Protein AF-A0A953ICN9-F1 (afdb_monomer)

Secondary structure (DSSP, 8-state):
-------HHHHHHHHHHHHH-HHHHHH-SS--EEEE-SSPPPTTS-HHHHHHHHHHH-EEEEE-HHHHHHTT-S-GGGGTT-BHHHH-

Solvent-accessible surface area (backbone atoms onl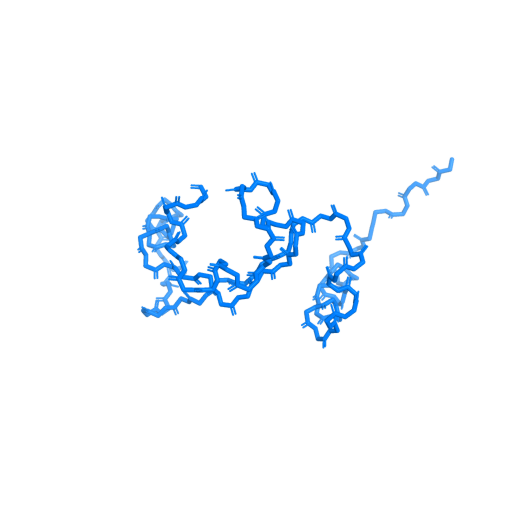y — not comparable to full-atom values): 5093 Å² total; per-residue (Å²): 131,85,80,82,73,72,51,71,72,55,47,55,52,47,52,52,50,34,74,72,29,69,69,53,42,64,69,40,92,57,63,44,73,42,71,42,57,73,73,74,77,65,85,86,51,59,67,69,59,39,50,55,45,42,31,70,56,16,22,28,69,40,41,22,43,52,35,17,51,78,73,75,40,87,39,11,74,76,46,47,68,40,47,33,54,81,74,106

Sequence (88 aa):
MPTDVATPPMLEALERELWLHRELVAAYGAGLYRLDLAPPIPTDLPIEAQIGRLLRDGRFGAANDAMAAMYGYARGEEMVGCGAGEVL

Nearest PDB structures (foldseek):
  8ozo-assembly1_A  TM=4.165E-01  e=7.408E+00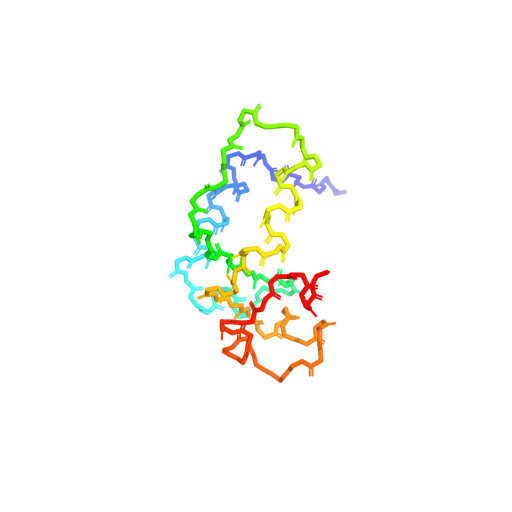  Populus tremula

pLDDT: mean 84.53, std 14.95, range [35.12, 98.19]

Foldseek 3Di:
DDDPPDDPVRVVVLLVVCVVDPVSLQPDLAKDWDKDQVPDQDPPDDPVVSVVSCQARIATCWIACNNLVVQVHRGRVVRGGPGNVVGD

Radius of gyration: 14.88 Å; Cα contacts (8 Å, |Δi|>4): 115; chains: 1; bounding box: 29×40×35 Å

Mean predicted aligned error: 8.02 Å

Structure (mmCIF, N/CA/C/O backbone):
data_AF-A0A953ICN9-F1
#
_entry.id   AF-A0A953ICN9-F1
#
loop_
_atom_site.group_PDB
_atom_site.id
_atom_site.type_symbol
_atom_site.label_atom_id
_atom_site.label_alt_id
_atom_site.label_comp_id
_atom_site.label_asym_id
_atom_site.label_entity_id
_atom_site.label_seq_id
_atom_site.pdbx_PDB_ins_code
_atom_site.Cartn_x
_atom_site.Cartn_y
_atom_site.Cartn_z
_atom_site.occupancy
_atom_site.B_iso_or_equiv
_atom_site.auth_seq_id
_atom_site.auth_comp_id
_atom_site.auth_asym_id
_atom_site.auth_atom_id
_atom_site.pdbx_PDB_model_num
ATOM 1 N N . MET A 1 1 ? 10.379 30.507 -14.014 1.00 35.12 1 MET A N 1
ATOM 2 C CA . MET A 1 1 ? 9.406 29.585 -14.633 1.00 35.12 1 MET A CA 1
ATOM 3 C C . MET A 1 1 ? 8.489 29.124 -13.514 1.00 35.12 1 MET A C 1
ATOM 5 O O . MET A 1 1 ? 9.028 28.556 -12.572 1.00 35.12 1 MET A O 1
ATOM 9 N N . PRO A 1 2 ? 7.192 29.467 -13.502 1.00 46.03 2 PRO A N 1
ATOM 10 C CA . PRO A 1 2 ? 6.302 28.993 -12.453 1.00 46.03 2 PRO A CA 1
ATOM 11 C C . PRO A 1 2 ? 6.016 27.514 -12.717 1.00 46.03 2 PRO A C 1
ATOM 13 O O . PRO A 1 2 ? 5.513 27.156 -13.779 1.00 46.03 2 PRO A O 1
ATOM 16 N N . THR A 1 3 ? 6.420 26.660 -11.784 1.00 44.59 3 THR A N 1
ATOM 17 C CA . THR A 1 3 ? 6.063 25.245 -11.767 1.00 44.59 3 THR A CA 1
ATOM 18 C C . THR A 1 3 ? 4.565 25.177 -11.507 1.00 44.59 3 THR A C 1
ATOM 20 O O . THR A 1 3 ? 4.115 25.543 -10.423 1.00 44.59 3 THR A O 1
ATOM 23 N N . ASP A 1 4 ? 3.801 24.808 -12.528 1.00 52.16 4 ASP A N 1
ATOM 24 C CA . ASP A 1 4 ? 2.363 24.584 -12.435 1.00 52.16 4 ASP A CA 1
ATOM 25 C C . ASP A 1 4 ? 2.128 23.416 -11.468 1.00 52.16 4 ASP A C 1
ATOM 27 O O . ASP A 1 4 ? 2.337 22.249 -11.805 1.00 52.16 4 ASP A O 1
ATOM 31 N N . VAL A 1 5 ? 1.826 23.734 -10.208 1.00 54.31 5 VAL A N 1
ATOM 32 C CA . VAL A 1 5 ? 1.407 22.734 -9.229 1.00 54.31 5 VAL A CA 1
ATOM 33 C C . VAL A 1 5 ? -0.014 22.366 -9.618 1.00 54.31 5 VAL A C 1
ATOM 35 O O . VAL A 1 5 ? -0.933 23.162 -9.425 1.00 54.31 5 VAL A O 1
ATOM 38 N N . ALA A 1 6 ? -0.166 21.181 -10.211 1.00 55.72 6 ALA A N 1
ATOM 39 C CA . ALA A 1 6 ? -1.448 20.652 -10.645 1.00 55.72 6 ALA A CA 1
ATOM 40 C C . ALA A 1 6 ? -2.506 20.839 -9.547 1.00 55.72 6 ALA A C 1
ATOM 42 O O . ALA A 1 6 ? -2.291 20.516 -8.376 1.00 55.72 6 ALA A O 1
ATOM 43 N N . THR A 1 7 ? -3.652 21.399 -9.929 1.00 66.12 7 THR A N 1
ATOM 44 C CA . THR A 1 7 ? -4.780 21.586 -9.016 1.00 66.12 7 THR A CA 1
ATOM 45 C C . THR A 1 7 ? -5.308 20.222 -8.548 1.00 66.12 7 THR A C 1
ATOM 47 O O . THR A 1 7 ? -5.194 19.247 -9.294 1.00 66.12 7 THR A O 1
ATOM 50 N N . PRO A 1 8 ? -5.921 20.114 -7.352 1.00 65.12 8 PRO A N 1
ATOM 51 C CA . PRO A 1 8 ? -6.408 18.831 -6.832 1.00 65.12 8 PRO A CA 1
ATOM 52 C C . PRO A 1 8 ? -7.274 18.019 -7.823 1.00 65.12 8 PRO A C 1
ATOM 54 O O . PRO A 1 8 ? -7.011 16.831 -7.978 1.00 65.12 8 PRO A O 1
ATOM 57 N N . PRO A 1 9 ? -8.199 18.627 -8.601 1.00 73.25 9 PRO A N 1
ATOM 58 C CA . PRO A 1 9 ? -8.974 17.893 -9.608 1.00 73.25 9 PRO A CA 1
ATOM 59 C C . PRO A 1 9 ? -8.134 17.356 -10.778 1.00 73.25 9 PRO A C 1
ATOM 61 O O . PRO A 1 9 ? -8.470 16.334 -11.371 1.00 73.25 9 PRO A O 1
ATOM 64 N N . MET A 1 10 ? -7.046 18.048 -11.136 1.00 67.75 10 MET A N 1
ATOM 65 C CA . MET A 1 10 ? -6.106 17.604 -12.170 1.00 67.75 10 MET A CA 1
ATOM 66 C C . MET A 1 10 ? -5.272 16.420 -11.673 1.00 67.75 10 MET A C 1
ATOM 68 O O . MET A 1 10 ? -4.997 15.504 -12.443 1.00 67.75 10 MET A O 1
ATOM 72 N N . LEU A 1 11 ? -4.906 16.427 -10.387 1.00 64.50 11 LEU A N 1
ATOM 73 C CA . LEU A 1 11 ? -4.202 15.321 -9.743 1.00 64.50 11 LEU A CA 1
ATOM 74 C C . LEU A 1 11 ? -5.070 14.059 -9.735 1.00 64.50 11 LEU A C 1
ATOM 76 O O . LEU A 1 11 ? -4.630 13.020 -10.210 1.00 64.50 11 LEU A O 1
ATOM 80 N N . GLU A 1 12 ? -6.328 14.177 -9.306 1.00 72.50 12 GLU A N 1
ATOM 81 C CA . GLU A 1 12 ? -7.284 13.062 -9.293 1.00 72.50 12 GLU A CA 1
ATOM 82 C C . GLU A 1 12 ? -7.545 12.511 -10.704 1.00 72.50 12 GLU A C 1
ATOM 84 O O . GLU A 1 12 ? -7.612 11.297 -10.909 1.00 72.50 12 GLU A O 1
ATOM 89 N N . ALA A 1 13 ? -7.672 13.391 -11.704 1.00 73.38 13 ALA A N 1
ATOM 90 C CA . ALA A 1 13 ? -7.847 12.982 -13.097 1.00 73.38 13 ALA A CA 1
ATOM 91 C C . ALA A 1 13 ? -6.611 12.244 -13.635 1.00 73.38 13 ALA A C 1
ATOM 93 O O . ALA A 1 13 ? -6.753 11.228 -14.318 1.00 73.38 13 ALA A O 1
ATOM 94 N N . LEU A 1 14 ? -5.413 12.725 -13.294 1.00 68.81 14 LEU A N 1
ATOM 95 C CA . LEU A 1 14 ? -4.147 12.104 -13.665 1.00 68.81 14 LEU A CA 1
ATOM 96 C C . LEU A 1 14 ? -3.963 10.749 -12.979 1.00 68.81 14 LEU A C 1
ATOM 98 O O . LEU A 1 14 ? -3.598 9.787 -13.641 1.00 68.81 14 LEU A O 1
ATOM 102 N N . GLU A 1 15 ? -4.250 10.649 -11.684 1.00 72.00 15 GLU A N 1
ATOM 103 C CA . GLU A 1 15 ? -4.206 9.394 -10.929 1.00 72.00 15 GLU A CA 1
ATOM 104 C C . GLU A 1 15 ? -5.169 8.361 -11.510 1.00 72.00 15 GLU A C 1
ATOM 106 O O . GLU A 1 15 ? -4.813 7.191 -11.671 1.00 72.00 15 GLU A O 1
ATOM 111 N N . ARG A 1 16 ? -6.377 8.799 -11.881 1.00 71.56 16 ARG A N 1
ATOM 112 C CA . ARG A 1 16 ? -7.376 7.929 -12.497 1.00 71.56 16 ARG A CA 1
ATOM 113 C C . ARG A 1 16 ? -6.915 7.419 -13.856 1.00 71.56 16 ARG A C 1
ATOM 115 O O . ARG A 1 16 ? -7.047 6.228 -14.122 1.00 71.56 16 ARG A O 1
ATOM 122 N N . GLU A 1 17 ? -6.364 8.293 -14.690 1.00 76.12 17 GLU A N 1
ATOM 123 C CA . GLU A 1 17 ? -5.868 7.913 -16.013 1.00 76.12 17 GLU A CA 1
ATOM 124 C C . GLU A 1 17 ? -4.625 7.024 -15.922 1.00 76.12 17 GLU A C 1
ATOM 126 O O . GLU A 1 17 ? -4.549 6.001 -16.603 1.00 76.12 17 GLU A O 1
ATOM 131 N N . LEU A 1 18 ? -3.692 7.357 -15.020 1.00 73.12 18 LEU A N 1
ATOM 132 C CA . LEU A 1 18 ? -2.549 6.513 -14.682 1.00 73.12 18 LEU A CA 1
ATOM 133 C C . LEU A 1 18 ? -3.051 5.120 -14.314 1.00 73.12 18 LEU A C 1
ATOM 135 O O . LEU A 1 18 ? -2.655 4.154 -14.950 1.00 73.12 18 LEU A O 1
ATOM 139 N N . TRP A 1 19 ? -3.990 5.000 -13.376 1.00 68.56 19 TRP A N 1
ATOM 140 C CA . TRP A 1 19 ? -4.496 3.701 -12.935 1.00 68.56 19 TRP A CA 1
ATOM 141 C C . TRP A 1 19 ? -5.174 2.879 -14.045 1.00 68.56 19 TRP A C 1
ATOM 143 O O . TRP A 1 19 ? -5.114 1.647 -14.037 1.00 68.56 19 TRP A O 1
ATOM 153 N N . LEU A 1 20 ? -5.804 3.545 -15.015 1.00 76.06 20 LEU A N 1
ATOM 154 C CA . LEU A 1 20 ? -6.455 2.895 -16.155 1.00 76.06 20 LEU A CA 1
ATOM 155 C C . LEU A 1 20 ? -5.459 2.437 -17.234 1.00 76.06 20 LEU A C 1
ATOM 157 O O . LEU A 1 20 ? -5.758 1.499 -17.979 1.00 76.06 20 LEU A O 1
ATOM 161 N N . HIS A 1 21 ? -4.270 3.040 -17.305 1.00 73.00 21 HIS A N 1
ATOM 162 C CA . HIS A 1 21 ? -3.309 2.812 -18.382 1.00 73.00 21 HIS A CA 1
ATOM 163 C C . HIS A 1 21 ? -1.993 2.189 -17.8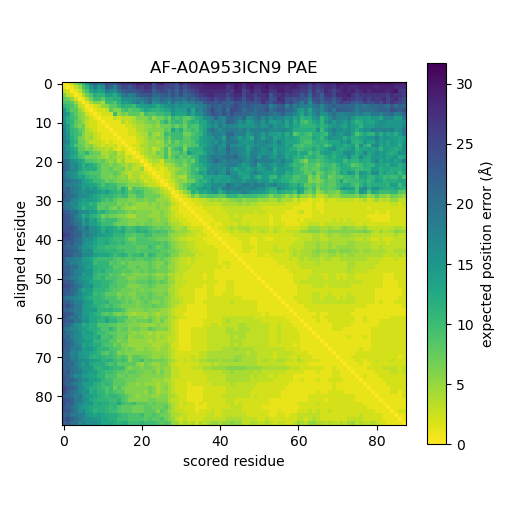95 1.00 73.00 21 HIS A C 1
ATOM 165 O O . HIS A 1 21 ? -1.068 2.878 -17.472 1.00 73.00 21 HIS A O 1
ATOM 171 N N . ARG A 1 22 ? -1.849 0.866 -18.073 1.00 66.06 22 ARG A N 1
ATOM 172 C CA . ARG A 1 22 ? -0.646 0.093 -17.682 1.00 66.06 22 ARG A CA 1
ATOM 173 C C . ARG A 1 22 ? 0.678 0.670 -18.200 1.00 66.06 22 ARG A C 1
ATOM 175 O O . ARG A 1 22 ? 1.670 0.632 -17.482 1.00 66.06 22 ARG A O 1
ATOM 182 N N . GLU A 1 23 ? 0.709 1.190 -19.425 1.00 70.00 23 GLU A N 1
ATOM 183 C CA . GLU A 1 23 ? 1.923 1.787 -20.008 1.00 70.00 23 GLU A CA 1
ATOM 184 C C . GLU A 1 23 ? 2.315 3.096 -19.308 1.00 70.00 23 GLU A C 1
ATOM 186 O O . GLU A 1 23 ? 3.491 3.338 -19.046 1.00 70.00 23 GLU A O 1
ATOM 191 N N . LEU A 1 24 ? 1.322 3.906 -18.939 1.00 65.94 24 LEU A N 1
ATOM 192 C CA . LEU A 1 24 ? 1.505 5.152 -18.197 1.00 65.94 24 LEU A CA 1
ATOM 193 C C . LEU A 1 24 ? 1.959 4.880 -16.755 1.00 65.94 24 LEU A C 1
ATOM 195 O O . LEU A 1 24 ? 2.876 5.541 -16.275 1.00 65.94 24 LEU A O 1
ATOM 199 N N . VAL A 1 25 ? 1.406 3.849 -16.104 1.00 70.44 25 VAL A N 1
ATOM 200 C CA . VAL A 1 25 ? 1.879 3.359 -14.793 1.00 70.44 25 VAL A CA 1
ATOM 201 C C . VAL A 1 25 ? 3.353 2.944 -14.833 1.00 70.44 25 VAL A C 1
ATOM 203 O O . VAL A 1 25 ? 4.095 3.220 -13.889 1.00 70.44 25 VAL A O 1
ATOM 206 N N . ALA A 1 26 ? 3.774 2.272 -15.908 1.00 67.19 26 ALA A N 1
ATOM 207 C CA . ALA A 1 26 ? 5.149 1.804 -16.075 1.00 67.19 26 ALA A CA 1
ATOM 208 C C . ALA A 1 26 ? 6.131 2.943 -16.400 1.00 67.19 26 ALA A C 1
ATOM 210 O O . ALA A 1 26 ? 7.283 2.899 -15.977 1.00 67.19 26 ALA A O 1
ATOM 211 N N . ALA A 1 27 ? 5.685 3.966 -17.134 1.00 65.69 27 ALA A N 1
ATOM 212 C CA . ALA A 1 27 ? 6.501 5.127 -17.489 1.00 65.69 27 ALA A CA 1
ATOM 213 C C . ALA A 1 27 ? 6.637 6.155 -16.349 1.00 65.69 27 ALA A C 1
ATOM 215 O O . ALA A 1 27 ? 7.527 7.009 -16.393 1.00 65.69 27 ALA A O 1
ATOM 216 N N . TYR A 1 28 ? 5.765 6.103 -15.338 1.00 67.94 28 TYR A N 1
ATOM 217 C CA . TYR A 1 28 ? 5.802 7.027 -14.210 1.00 67.94 28 TYR A CA 1
ATOM 218 C C . TYR A 1 28 ? 6.947 6.675 -13.250 1.00 67.94 28 TYR A C 1
ATOM 220 O O . TYR A 1 28 ? 6.994 5.588 -12.683 1.00 67.94 28 TYR A O 1
ATOM 228 N N . GLY A 1 29 ? 7.880 7.613 -13.053 1.00 67.94 29 GLY A N 1
ATOM 229 C CA . GLY A 1 29 ? 9.102 7.396 -12.265 1.00 67.94 29 GLY A CA 1
ATOM 230 C C . GLY A 1 29 ? 8.909 7.298 -10.746 1.00 67.94 29 GLY A C 1
ATOM 231 O O . GLY A 1 29 ? 9.890 7.105 -10.034 1.00 67.94 29 GLY A O 1
ATOM 232 N N . ALA A 1 30 ? 7.681 7.443 -10.239 1.00 80.25 30 ALA A N 1
ATOM 233 C CA . ALA A 1 30 ? 7.363 7.215 -8.832 1.00 80.25 30 ALA A CA 1
ATOM 234 C C . ALA A 1 30 ? 6.698 5.84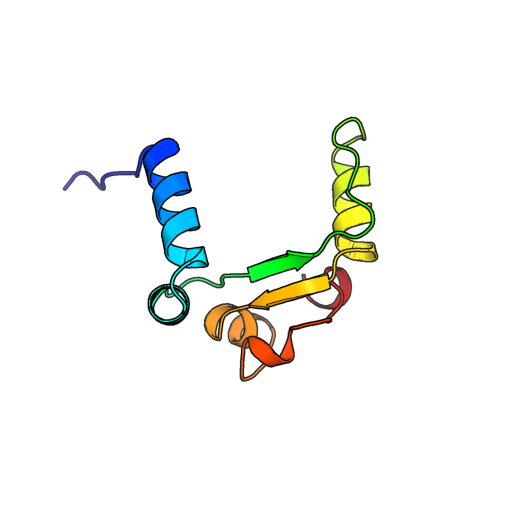4 -8.634 1.00 80.25 30 ALA A C 1
ATOM 236 O O . ALA A 1 30 ? 6.000 5.340 -9.519 1.00 80.25 30 ALA A O 1
ATOM 237 N N . GLY A 1 31 ? 6.890 5.255 -7.452 1.00 85.75 31 GLY A N 1
ATOM 238 C CA . GLY A 1 31 ? 6.207 4.023 -7.069 1.00 85.75 31 GLY A CA 1
ATOM 239 C C . GLY A 1 31 ? 4.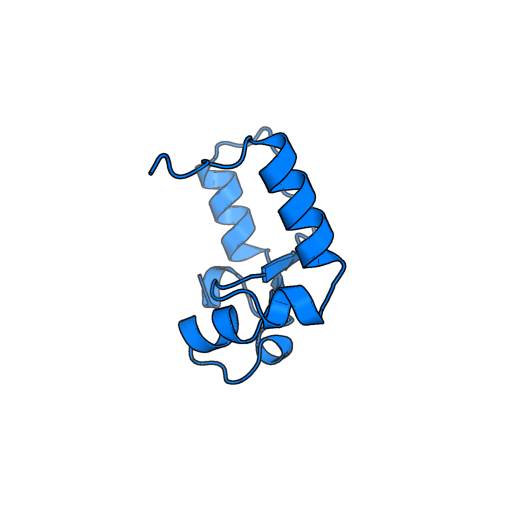690 4.216 -7.048 1.00 85.75 31 GLY A C 1
ATOM 240 O O . GLY A 1 31 ? 4.181 5.086 -6.344 1.00 85.75 31 GLY A O 1
ATOM 241 N N . LEU A 1 32 ? 3.974 3.403 -7.824 1.00 86.31 32 LEU A N 1
ATOM 242 C CA . LEU A 1 32 ? 2.513 3.367 -7.872 1.00 86.31 32 LEU A CA 1
ATOM 243 C C . LEU A 1 32 ? 2.025 2.007 -7.390 1.00 86.31 32 LEU A C 1
ATOM 245 O O . LEU A 1 32 ? 2.548 0.969 -7.800 1.00 86.31 32 LEU A O 1
ATOM 249 N N . TYR A 1 33 ? 0.994 2.014 -6.549 1.00 89.06 33 TYR A N 1
ATOM 250 C CA . TYR A 1 33 ? 0.366 0.799 -6.051 1.00 89.06 33 TYR A CA 1
ATOM 251 C C . TYR A 1 33 ? -1.107 1.016 -5.711 1.00 89.06 33 TYR A C 1
ATOM 253 O O . TYR A 1 33 ? -1.559 2.136 -5.479 1.00 89.06 33 TYR A O 1
ATOM 261 N N . ARG A 1 34 ? -1.846 -0.092 -5.638 1.00 90.69 34 ARG A N 1
ATOM 262 C CA . ARG A 1 34 ? -3.193 -0.165 -5.067 1.00 90.69 34 ARG A CA 1
ATOM 263 C C . ARG A 1 34 ? -3.199 -1.207 -3.969 1.00 90.69 34 ARG A C 1
ATOM 265 O O . ARG A 1 34 ? -2.740 -2.328 -4.187 1.00 90.69 34 ARG A O 1
ATOM 272 N N . LEU A 1 35 ? -3.771 -0.853 -2.825 1.00 94.56 35 LEU A N 1
ATOM 273 C CA . LEU A 1 35 ? -4.080 -1.805 -1.767 1.00 94.56 35 LEU A CA 1
ATOM 274 C C . LEU A 1 35 ? -5.534 -2.256 -1.880 1.00 94.56 35 LEU A C 1
ATOM 276 O O . LEU A 1 35 ? -6.447 -1.441 -2.006 1.00 94.56 35 LEU A O 1
ATOM 280 N N . ASP A 1 36 ? -5.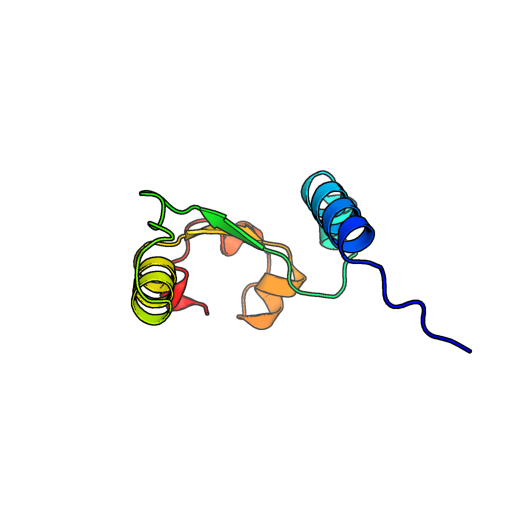731 -3.563 -1.808 1.00 95.38 36 ASP A N 1
ATOM 281 C CA . ASP A 1 36 ? -7.015 -4.194 -1.569 1.00 95.38 36 ASP A CA 1
ATOM 282 C C . ASP A 1 36 ? -7.277 -4.238 -0.061 1.00 95.38 36 ASP A C 1
ATOM 284 O O . ASP A 1 36 ? -6.472 -4.758 0.718 1.00 95.38 36 ASP A O 1
ATOM 288 N N . LEU A 1 37 ? -8.409 -3.659 0.347 1.00 95.50 37 LEU A N 1
ATOM 289 C CA . LEU A 1 37 ? -8.856 -3.576 1.737 1.00 95.50 37 LEU A CA 1
ATOM 290 C C . LEU A 1 37 ? -10.135 -4.399 1.902 1.00 95.50 37 LEU A C 1
ATOM 292 O O . LEU A 1 37 ? -11.222 -3.974 1.505 1.00 95.50 37 LEU A O 1
ATOM 296 N N . ALA A 1 38 ? -10.000 -5.589 2.481 1.00 91.12 38 ALA A N 1
ATOM 297 C CA . ALA A 1 38 ? -11.111 -6.494 2.742 1.00 91.12 38 ALA A CA 1
ATOM 298 C C . ALA A 1 38 ? -10.992 -7.057 4.173 1.00 91.12 38 ALA A C 1
ATOM 300 O O . ALA A 1 38 ? -10.128 -7.898 4.416 1.00 91.12 38 ALA A O 1
ATOM 301 N N . PRO A 1 39 ? -11.846 -6.629 5.125 1.00 91.69 39 PRO A N 1
ATOM 302 C CA . PRO A 1 39 ? -12.983 -5.715 4.960 1.00 91.69 39 PRO A CA 1
ATOM 303 C C . PRO A 1 39 ? -12.565 -4.241 4.757 1.00 91.69 39 PRO A C 1
ATOM 305 O O . PRO A 1 39 ? -11.437 -3.875 5.091 1.00 91.69 39 PRO A O 1
ATOM 308 N N . PRO A 1 40 ? -13.474 -3.376 4.260 1.00 94.38 40 PRO A N 1
ATOM 309 C CA . PRO A 1 40 ? -13.238 -1.936 4.200 1.00 94.38 40 PRO A CA 1
ATOM 310 C C . PRO A 1 40 ? -12.875 -1.359 5.572 1.00 94.38 40 PRO A C 1
ATOM 312 O O . PRO A 1 40 ? -13.420 -1.778 6.597 1.00 94.38 40 PRO A O 1
ATOM 315 N N . ILE A 1 41 ? -11.983 -0.367 5.591 1.00 96.00 41 ILE A N 1
ATOM 316 C CA . ILE A 1 41 ? -11.606 0.341 6.817 1.00 96.00 41 ILE A CA 1
ATOM 317 C C . ILE A 1 41 ? -12.677 1.398 7.120 1.00 96.00 41 ILE A C 1
ATOM 319 O O . ILE A 1 41 ? -12.910 2.266 6.279 1.00 96.00 41 ILE A O 1
ATOM 323 N N . PRO A 1 42 ? -13.328 1.361 8.297 1.00 95.75 42 PRO A N 1
ATOM 324 C CA . PRO A 1 42 ? -14.274 2.403 8.680 1.00 95.75 42 PRO A CA 1
ATOM 325 C C . PRO A 1 42 ? -13.571 3.758 8.830 1.00 95.75 42 PRO A C 1
ATOM 327 O O . PRO A 1 42 ? -12.542 3.860 9.502 1.00 95.75 42 PRO A O 1
ATOM 330 N N . THR A 1 43 ? -14.130 4.795 8.207 1.00 95.44 43 THR A N 1
ATOM 331 C CA . THR A 1 43 ? -13.541 6.146 8.154 1.00 95.44 43 THR A CA 1
ATOM 332 C C . THR A 1 43 ? -13.860 7.003 9.381 1.00 95.44 43 THR A C 1
ATOM 334 O O . THR A 1 43 ? -13.356 8.116 9.498 1.00 95.44 43 THR A O 1
ATOM 337 N N . ASP A 1 44 ? -14.710 6.509 10.280 1.00 97.25 44 ASP A N 1
ATOM 338 C CA . ASP A 1 44 ? -15.097 7.136 11.550 1.00 97.25 44 ASP A CA 1
ATOM 339 C C . ASP A 1 44 ? -14.165 6.764 12.718 1.00 97.25 44 ASP A C 1
ATOM 341 O O . ASP A 1 44 ? -14.263 7.330 13.808 1.00 97.25 44 ASP A O 1
ATOM 345 N N . LEU A 1 45 ? -13.235 5.831 12.501 1.00 97.00 45 LEU A N 1
ATOM 346 C CA . LEU A 1 45 ? -12.213 5.463 13.476 1.00 97.00 45 LEU A CA 1
ATOM 347 C C . LEU A 1 45 ? -11.136 6.553 13.611 1.00 97.00 45 LEU A C 1
ATOM 349 O O . LEU A 1 45 ? -10.866 7.270 12.646 1.00 97.00 45 LEU A O 1
ATOM 353 N N . PRO A 1 46 ? -10.427 6.622 14.755 1.00 98.19 46 PRO A N 1
ATOM 354 C CA . PRO A 1 46 ? -9.197 7.406 14.861 1.00 98.19 46 PRO A CA 1
ATOM 355 C C . PRO A 1 46 ? -8.197 7.038 13.757 1.00 98.19 46 PRO A C 1
ATOM 357 O O . PRO A 1 46 ? -8.084 5.863 13.395 1.00 98.19 46 PRO A O 1
ATOM 360 N N . ILE A 1 47 ? -7.452 8.022 13.246 1.00 97.12 47 ILE A N 1
ATOM 361 C CA . ILE A 1 47 ? -6.514 7.852 12.120 1.00 97.12 47 ILE A CA 1
ATOM 362 C C . ILE A 1 47 ? -5.514 6.727 12.403 1.00 97.12 47 ILE A C 1
ATOM 364 O O . ILE A 1 47 ? -5.270 5.875 11.552 1.00 97.12 47 ILE A O 1
ATOM 368 N N . GLU A 1 48 ? -4.998 6.652 13.624 1.00 97.88 48 GLU A N 1
ATOM 369 C CA . GLU A 1 48 ? -4.045 5.631 14.056 1.00 97.88 48 GLU A CA 1
ATOM 370 C C . GLU A 1 48 ? -4.653 4.224 13.978 1.00 97.88 48 GLU A C 1
ATOM 372 O O . GLU A 1 48 ? -3.989 3.265 13.579 1.00 97.88 48 GLU A O 1
ATOM 377 N N . ALA A 1 49 ? -5.942 4.091 14.302 1.00 97.69 49 ALA A N 1
ATOM 378 C CA . ALA A 1 49 ? -6.662 2.830 14.179 1.00 97.69 49 ALA A CA 1
ATOM 379 C C . ALA A 1 49 ? -6.936 2.466 12.710 1.00 97.69 49 ALA A C 1
ATOM 381 O O . ALA A 1 49 ? -6.918 1.280 12.370 1.00 97.69 49 ALA A O 1
ATOM 382 N N . GLN A 1 50 ? -7.155 3.457 11.839 1.00 97.94 50 GLN A N 1
ATOM 383 C CA . GLN A 1 50 ? -7.270 3.241 10.394 1.00 97.94 50 GLN A CA 1
ATOM 384 C C . GLN A 1 50 ? -5.937 2.765 9.801 1.00 97.94 50 GLN A C 1
ATOM 386 O O . GLN A 1 50 ? -5.913 1.740 9.122 1.00 97.94 50 GLN A O 1
ATOM 391 N N . ILE A 1 51 ? -4.822 3.426 10.132 1.00 97.00 51 ILE A N 1
ATOM 392 C CA . ILE A 1 51 ? -3.469 3.028 9.706 1.00 97.00 51 ILE A CA 1
ATOM 393 C C . ILE A 1 51 ? -3.149 1.614 10.198 1.00 97.00 51 ILE A C 1
ATOM 395 O O . ILE A 1 51 ? -2.712 0.767 9.421 1.00 97.00 51 ILE A O 1
ATOM 399 N N . GLY A 1 52 ? -3.434 1.316 11.469 1.00 97.19 52 GLY A N 1
ATOM 400 C CA . GLY A 1 52 ? -3.221 -0.019 12.026 1.00 97.19 52 GLY A CA 1
ATOM 401 C C . GLY A 1 52 ? -4.043 -1.109 11.325 1.00 97.19 52 GLY A C 1
ATOM 402 O O . GLY A 1 52 ? -3.576 -2.241 11.201 1.00 97.19 52 GLY A O 1
ATOM 403 N N . ARG A 1 53 ? -5.256 -0.791 10.848 1.00 97.19 53 ARG A N 1
ATOM 404 C CA . ARG A 1 53 ? -6.055 -1.699 10.003 1.00 97.19 53 ARG A CA 1
ATOM 405 C C . ARG A 1 53 ? -5.456 -1.849 8.609 1.00 97.19 53 ARG A C 1
ATOM 407 O O . ARG A 1 53 ? -5.333 -2.974 8.143 1.00 97.19 53 ARG A O 1
ATOM 414 N N . LEU A 1 54 ? -5.027 -0.756 7.984 1.00 97.25 54 LEU A N 1
ATOM 415 C CA . LEU A 1 54 ? -4.399 -0.778 6.663 1.00 97.25 54 LEU A CA 1
ATOM 416 C C . LEU A 1 54 ? -3.146 -1.652 6.646 1.00 97.25 54 LEU A C 1
ATOM 418 O O . LEU A 1 54 ? -3.034 -2.524 5.792 1.00 97.25 54 LEU A O 1
ATOM 422 N N . LEU A 1 55 ? -2.233 -1.463 7.600 1.00 97.06 55 LEU A N 1
ATOM 423 C CA . LEU A 1 55 ? -0.976 -2.215 7.639 1.00 97.06 55 LEU A CA 1
ATOM 424 C C . LEU A 1 55 ? -1.202 -3.704 7.927 1.00 97.06 55 LEU A C 1
ATOM 426 O O . LEU A 1 55 ? -0.536 -4.559 7.350 1.00 97.06 55 LEU A O 1
ATOM 430 N N . ARG A 1 56 ? -2.163 -4.036 8.792 1.00 96.38 56 ARG A N 1
ATOM 431 C CA . ARG A 1 56 ? -2.452 -5.432 9.144 1.00 96.38 56 ARG A CA 1
ATOM 432 C C . ARG A 1 56 ? -3.217 -6.167 8.038 1.00 96.38 56 ARG A C 1
ATOM 434 O O . ARG A 1 56 ? -2.853 -7.282 7.656 1.00 96.38 56 ARG A O 1
ATOM 441 N N . ASP A 1 57 ? -4.283 -5.549 7.544 1.00 95.94 57 ASP A N 1
ATOM 442 C CA . ASP A 1 57 ? -5.304 -6.219 6.733 1.00 95.94 57 ASP A CA 1
ATOM 443 C C . ASP A 1 57 ? -5.134 -5.920 5.231 1.00 95.94 57 ASP A C 1
ATOM 445 O O . ASP A 1 57 ? -5.592 -6.689 4.389 1.00 95.94 57 ASP A O 1
ATOM 449 N N . GLY A 1 58 ? -4.432 -4.840 4.876 1.00 97.19 58 GLY A N 1
ATOM 450 C CA . GLY A 1 58 ? -4.204 -4.444 3.491 1.00 97.19 58 GLY A CA 1
ATOM 451 C C . GLY A 1 58 ? -3.292 -5.407 2.739 1.00 97.19 58 GLY A C 1
ATOM 452 O O . GLY A 1 58 ? -2.317 -5.939 3.285 1.00 97.19 58 GLY A O 1
ATOM 453 N N . ARG A 1 59 ? -3.618 -5.635 1.467 1.00 97.38 59 ARG A N 1
ATOM 454 C CA . ARG A 1 59 ? -2.827 -6.451 0.541 1.00 97.38 59 ARG A CA 1
ATOM 455 C C . ARG A 1 59 ? -2.576 -5.691 -0.744 1.00 97.38 59 ARG A C 1
ATOM 457 O O . ARG A 1 59 ? -3.455 -4.982 -1.215 1.00 97.38 59 ARG A O 1
ATOM 464 N N . PHE A 1 60 ? -1.401 -5.840 -1.334 1.00 95.81 60 PHE A N 1
ATOM 465 C CA . PHE A 1 60 ? -1.130 -5.250 -2.643 1.00 95.81 60 PHE A CA 1
ATOM 466 C C . PHE A 1 60 ? -2.004 -5.910 -3.710 1.00 95.81 60 PHE A C 1
ATOM 468 O O . PHE A 1 60 ? -1.936 -7.113 -3.938 1.00 95.81 60 PHE A O 1
ATOM 475 N N . GLY A 1 61 ? -2.834 -5.107 -4.363 1.00 92.94 61 GLY A N 1
ATOM 476 C CA . GLY A 1 61 ? -3.693 -5.527 -5.464 1.00 92.94 61 GLY A CA 1
ATOM 477 C C . GLY A 1 61 ? -3.099 -5.230 -6.838 1.00 92.94 61 GLY A C 1
ATOM 478 O O . GLY A 1 61 ? -3.561 -5.775 -7.838 1.00 92.94 61 GLY A O 1
ATOM 479 N N . ALA A 1 62 ? -2.129 -4.318 -6.897 1.00 89.75 62 ALA A N 1
ATOM 480 C CA . ALA A 1 62 ? -1.238 -4.082 -8.028 1.00 89.75 62 ALA A CA 1
ATOM 481 C C . ALA A 1 62 ? -0.122 -3.120 -7.595 1.00 89.75 62 ALA A C 1
ATOM 483 O O . ALA A 1 62 ? -0.325 -2.293 -6.702 1.00 89.75 62 ALA A O 1
ATOM 484 N N . ALA A 1 63 ? 1.033 -3.222 -8.241 1.00 90.69 63 ALA A N 1
ATOM 485 C CA . ALA A 1 63 ? 2.164 -2.321 -8.080 1.00 90.69 63 ALA A CA 1
ATOM 486 C C . ALA A 1 63 ? 2.898 -2.182 -9.421 1.00 90.69 63 ALA A C 1
ATOM 488 O O . ALA A 1 63 ? 2.802 -3.073 -10.269 1.00 90.69 63 ALA A O 1
ATOM 489 N N . ASN A 1 64 ? 3.604 -1.071 -9.624 1.00 89.69 64 ASN A N 1
ATOM 490 C CA . ASN A 1 64 ? 4.517 -0.901 -10.754 1.00 89.69 64 ASN A CA 1
ATOM 491 C C . ASN A 1 64 ? 5.945 -1.338 -10.396 1.00 89.69 64 ASN A C 1
ATOM 493 O O . ASN A 1 64 ? 6.277 -1.547 -9.228 1.00 89.69 64 ASN A O 1
ATOM 497 N N . ASP A 1 65 ? 6.804 -1.456 -11.406 1.00 91.19 65 ASP A N 1
ATOM 498 C CA . ASP A 1 65 ? 8.191 -1.892 -11.204 1.00 91.19 65 ASP A CA 1
ATOM 499 C C . ASP A 1 65 ? 9.009 -0.875 -10.393 1.00 91.19 65 ASP A C 1
ATOM 501 O O . ASP A 1 65 ? 9.909 -1.258 -9.651 1.00 91.19 65 ASP A O 1
ATOM 505 N N . ALA A 1 66 ? 8.661 0.416 -10.459 1.00 89.94 66 ALA A N 1
ATOM 506 C CA . ALA A 1 66 ? 9.280 1.436 -9.614 1.00 89.94 66 ALA A CA 1
ATOM 507 C C . ALA A 1 66 ? 8.992 1.192 -8.120 1.00 89.94 66 ALA A C 1
ATOM 509 O O . ALA A 1 66 ? 9.905 1.271 -7.300 1.00 89.94 66 ALA A O 1
ATOM 510 N N . MET A 1 67 ? 7.751 0.838 -7.768 1.00 91.56 67 MET A N 1
ATOM 511 C CA . MET A 1 67 ? 7.367 0.462 -6.405 1.00 91.56 67 MET A CA 1
ATOM 512 C C . MET A 1 67 ? 8.082 -0.819 -5.964 1.00 91.56 67 MET A C 1
ATOM 514 O O . MET A 1 67 ? 8.635 -0.864 -4.869 1.00 91.56 67 MET A O 1
ATOM 518 N N . ALA A 1 68 ? 8.129 -1.837 -6.825 1.00 93.38 68 ALA A N 1
ATOM 519 C CA . ALA A 1 68 ? 8.854 -3.077 -6.557 1.00 93.38 68 ALA A CA 1
ATOM 520 C C . ALA A 1 68 ? 10.335 -2.827 -6.249 1.00 93.38 68 ALA A C 1
ATOM 522 O O . ALA A 1 68 ? 10.841 -3.297 -5.226 1.00 93.38 68 ALA A O 1
ATOM 523 N N . ALA A 1 69 ? 11.001 -2.014 -7.070 1.00 92.12 69 ALA A N 1
ATOM 524 C CA . ALA A 1 69 ? 12.412 -1.692 -6.906 1.00 92.12 69 ALA A CA 1
ATOM 525 C C . ALA A 1 69 ? 12.715 -0.981 -5.575 1.00 92.12 69 ALA A C 1
ATOM 527 O O . ALA A 1 69 ? 13.760 -1.239 -4.977 1.00 92.12 69 ALA A O 1
ATOM 528 N N . MET A 1 70 ? 11.804 -0.135 -5.074 1.00 91.38 70 MET A N 1
ATOM 529 C CA . MET A 1 70 ? 11.960 0.532 -3.770 1.00 91.38 70 MET A CA 1
ATOM 530 C C . MET A 1 70 ? 12.035 -0.457 -2.599 1.00 91.38 70 MET A C 1
ATOM 532 O O . MET A 1 70 ? 12.686 -0.164 -1.598 1.00 91.38 70 MET A O 1
ATOM 536 N N . TYR A 1 71 ? 11.403 -1.623 -2.738 1.00 92.75 71 TYR A N 1
ATOM 537 C CA . TYR A 1 71 ? 11.295 -2.642 -1.692 1.00 92.75 71 TYR A CA 1
ATOM 538 C C . TYR A 1 71 ? 12.036 -3.947 -2.031 1.00 92.75 71 TYR A C 1
ATOM 540 O O . TYR A 1 71 ? 11.859 -4.953 -1.348 1.00 92.75 71 TYR A O 1
ATOM 548 N N . GLY A 1 72 ? 12.903 -3.932 -3.051 1.00 93.50 72 GLY A N 1
ATOM 549 C CA . GLY A 1 72 ? 13.798 -5.047 -3.383 1.00 93.50 72 GLY A CA 1
ATOM 550 C C . GLY A 1 72 ? 13.201 -6.146 -4.269 1.00 93.50 72 GLY A C 1
ATOM 551 O O . GLY A 1 72 ? 13.828 -7.192 -4.427 1.00 93.50 72 GLY A O 1
ATOM 552 N N . TYR A 1 73 ? 12.030 -5.916 -4.861 1.00 94.56 73 TYR A N 1
ATOM 553 C CA . TYR A 1 73 ? 11.422 -6.801 -5.856 1.00 94.56 73 TYR A CA 1
ATOM 554 C C . TYR A 1 73 ? 11.872 -6.413 -7.270 1.00 94.56 73 TYR A C 1
ATOM 556 O O . TYR A 1 73 ? 12.239 -5.263 -7.525 1.00 94.56 73 TYR A 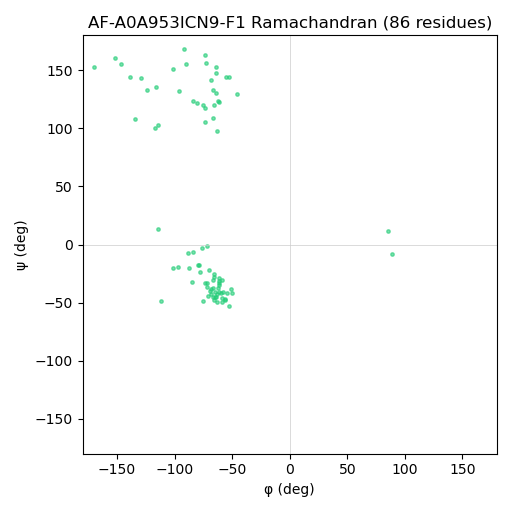O 1
ATOM 564 N N . ALA A 1 74 ? 11.843 -7.365 -8.203 1.00 92.75 74 ALA A N 1
ATOM 565 C CA . ALA A 1 74 ? 12.212 -7.114 -9.593 1.00 92.75 74 ALA A CA 1
ATOM 566 C C . ALA A 1 74 ? 11.031 -6.572 -10.408 1.00 92.75 74 ALA A C 1
ATOM 568 O O . ALA A 1 74 ? 11.238 -5.803 -11.347 1.00 92.75 74 ALA A O 1
ATOM 569 N N . ARG A 1 75 ? 9.806 -6.989 -10.071 1.00 91.94 75 ARG A N 1
ATOM 570 C CA . ARG A 1 75 ? 8.587 -6.637 -10.800 1.00 91.94 75 ARG A CA 1
ATOM 571 C C . ARG A 1 75 ? 7.427 -6.329 -9.867 1.00 91.94 75 ARG A C 1
ATOM 573 O O . ARG A 1 75 ? 7.231 -7.000 -8.855 1.00 91.94 75 ARG A O 1
ATOM 580 N N . GLY A 1 76 ? 6.592 -5.372 -10.261 1.00 91.56 76 GLY A N 1
ATOM 581 C CA . GLY A 1 76 ? 5.395 -4.990 -9.510 1.00 91.56 76 GLY A CA 1
ATOM 582 C C . GLY A 1 76 ? 4.408 -6.144 -9.297 1.00 91.56 76 GLY A C 1
ATOM 583 O O . GLY A 1 76 ? 3.739 -6.212 -8.267 1.00 91.56 76 GLY A O 1
ATOM 584 N N . GLU A 1 77 ? 4.352 -7.103 -10.226 1.00 93.31 77 GLU A N 1
ATOM 585 C CA . GLU A 1 77 ? 3.492 -8.283 -10.089 1.00 93.31 77 GLU A CA 1
ATOM 586 C C . GLU A 1 77 ? 3.894 -9.207 -8.928 1.00 93.31 77 GLU A C 1
ATOM 588 O O . GLU A 1 77 ? 3.033 -9.900 -8.389 1.00 93.31 77 GLU A O 1
ATOM 593 N N . GLU A 1 78 ? 5.162 -9.195 -8.506 1.00 96.25 78 GLU A N 1
ATOM 594 C CA . GLU A 1 78 ? 5.646 -10.000 -7.375 1.00 96.25 78 GLU A CA 1
ATOM 595 C C . GLU A 1 78 ? 5.110 -9.496 -6.036 1.00 96.25 78 GLU A C 1
ATOM 597 O O . GLU A 1 78 ? 5.039 -10.254 -5.073 1.00 96.25 78 GLU A O 1
ATOM 602 N N . MET A 1 79 ? 4.704 -8.226 -5.981 1.00 96.06 79 MET A N 1
ATOM 603 C CA . MET A 1 79 ? 4.129 -7.638 -4.780 1.00 96.06 79 MET A CA 1
ATOM 604 C C . MET A 1 79 ? 2.658 -8.020 -4.599 1.00 96.06 79 MET A C 1
ATOM 606 O O . MET A 1 79 ? 2.128 -7.849 -3.506 1.00 96.06 79 MET A O 1
ATOM 610 N N . VAL A 1 80 ? 1.960 -8.503 -5.636 1.00 95.56 80 VAL A N 1
ATOM 611 C CA . VAL A 1 80 ? 0.518 -8.779 -5.548 1.00 95.56 80 VAL A CA 1
ATOM 612 C C . VAL A 1 80 ? 0.248 -9.859 -4.496 1.00 95.56 80 VAL A C 1
ATOM 614 O O . VAL A 1 80 ? 0.760 -10.971 -4.569 1.00 95.56 80 VAL A O 1
ATOM 617 N N . GLY A 1 81 ? -0.595 -9.530 -3.519 1.00 96.06 81 GLY A N 1
ATOM 618 C CA . GLY A 1 81 ? -0.924 -10.387 -2.383 1.00 96.06 81 GLY A CA 1
ATOM 619 C C . GLY A 1 81 ? -0.006 -10.233 -1.167 1.00 96.06 81 GLY A C 1
ATOM 620 O O . GLY A 1 81 ? -0.351 -10.768 -0.115 1.00 96.06 81 GLY A O 1
ATOM 621 N N . CYS A 1 82 ? 1.100 -9.486 -1.250 1.00 97.56 82 CYS A N 1
ATOM 622 C CA . CYS A 1 82 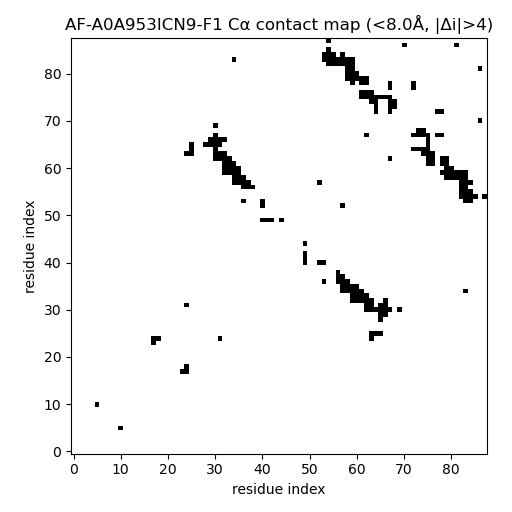? 1.938 -9.179 -0.087 1.00 97.56 82 CYS A CA 1
ATOM 623 C C . CYS A 1 82 ? 1.178 -8.331 0.945 1.00 97.56 82 CYS A C 1
ATOM 625 O O . CYS A 1 82 ? 0.328 -7.504 0.586 1.00 97.56 82 CYS A O 1
ATOM 627 N N . GLY A 1 83 ? 1.487 -8.527 2.230 1.00 97.00 83 GLY A N 1
ATOM 628 C CA . GLY A 1 83 ? 0.960 -7.723 3.326 1.00 97.00 83 GLY A CA 1
ATOM 629 C C . GLY A 1 83 ? 1.469 -6.289 3.276 1.00 97.00 83 GLY A C 1
ATOM 630 O O . GLY A 1 83 ? 2.668 -6.056 3.149 1.00 97.00 83 GLY A O 1
ATOM 631 N N . ALA A 1 84 ? 0.570 -5.313 3.427 1.00 96.38 84 ALA A N 1
ATOM 632 C CA . ALA A 1 84 ? 0.959 -3.906 3.469 1.00 96.38 84 ALA A CA 1
ATOM 633 C C . ALA A 1 84 ? 1.987 -3.635 4.582 1.00 96.38 84 ALA A C 1
ATOM 635 O O . ALA A 1 84 ? 3.017 -3.041 4.308 1.00 96.38 84 ALA A O 1
ATOM 636 N N . GLY A 1 85 ? 1.767 -4.134 5.802 1.00 96.31 85 GLY A N 1
ATOM 637 C CA . GLY A 1 85 ? 2.697 -3.973 6.928 1.00 96.31 85 GLY A CA 1
ATOM 638 C C . GLY A 1 85 ? 3.941 -4.864 6.887 1.00 96.31 85 GLY A C 1
ATOM 639 O O . GLY A 1 85 ? 4.780 -4.762 7.775 1.00 96.31 85 GLY A O 1
ATOM 640 N N . GLU A 1 86 ? 4.061 -5.752 5.898 1.00 95.00 86 GLU A N 1
ATOM 641 C CA . GLU A 1 86 ? 5.298 -6.504 5.639 1.00 95.00 86 GLU A CA 1
ATOM 642 C C . GLU A 1 86 ? 6.236 -5.727 4.706 1.00 95.00 86 GLU A C 1
ATOM 644 O O . GLU A 1 86 ? 7.431 -6.010 4.658 1.00 95.00 86 GLU A O 1
ATOM 649 N N . VAL A 1 87 ? 5.687 -4.764 3.958 1.00 94.50 87 VAL A N 1
ATOM 650 C CA . VAL A 1 87 ? 6.393 -4.005 2.92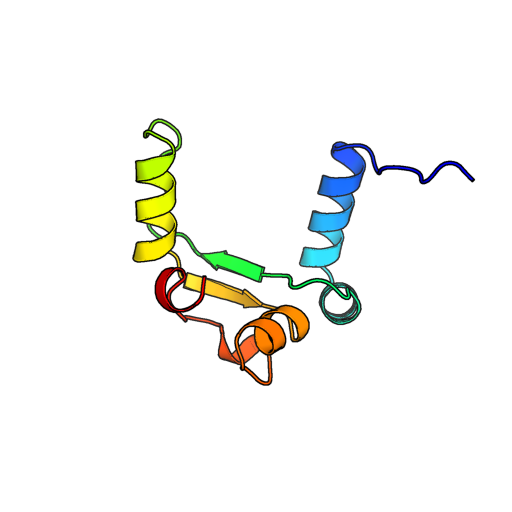3 1.00 94.50 87 VAL A CA 1
ATOM 651 C C . VAL A 1 87 ? 6.578 -2.538 3.321 1.00 94.50 87 VAL A C 1
ATOM 653 O O . VAL A 1 87 ? 7.684 -2.033 3.179 1.00 94.50 87 VAL A O 1
ATOM 656 N N . LEU A 1 88 ? 5.521 -1.857 3.782 1.00 90.19 88 LEU A N 1
ATOM 657 C CA . LEU A 1 88 ? 5.471 -0.406 4.028 1.00 90.19 88 LEU A CA 1
ATOM 658 C C . LEU A 1 88 ? 5.996 0.017 5.405 1.00 90.19 88 LEU A C 1
ATOM 660 O O . LEU A 1 88 ? 5.744 -0.707 6.394 1.00 90.19 88 LEU A O 1
#